Protein AF-A0A828ZMC7-F1 (afdb_monomer_lite)

Secondary structure (DSSP, 8-state):
--HHHHHHHHHHHHHHHHHHHHHHHHH---------------------------------------PEEEEEETTEEEEEE-TT-EEEE-TTS--EE-SSEEEEEEEEE-SS-EEEEEEEEESSSSEEEEEETTEEEEEEEE-

Sequence (143 aa):
MNKLDDQRESLAISNEQYKRKLDEASSTNLDTQEAVESSTIVYSNESSETLTNSERSTAPATETVSQKATITIGSKVFTFIVNGLTIEHDSSRTGKMTELSHEFPVIVTTPSATLNGILVQDNNDNNCYIMVDDQTLYRGTYQ

pLDDT: mean 77.76, std 23.19, range [31.59, 98.44]

Foldseek 3Di:
DDPPVVVVVVVVVVVVVVVVVVVVVVPPPDDDDDDDDDDDDDDDDDDDDDDDDDDDDPDPPPPPPFDWEWDDDDNKIKIFRHPQKYKAFDPVDDWDDDPFWTWTWIWIDGPVDIATWIWIQGPVAQKIFIDGPNDTDTIIGMD

Radius of gyration: 27.84 Å; chains: 1; bounding box: 34×66×72 Å

Organism: NCBI:txid1138901

Structure (mmCIF, N/CA/C/O backbone):
data_AF-A0A828ZMC7-F1
#
_entry.id   AF-A0A828ZMC7-F1
#
loop_
_atom_site.group_PDB
_atom_site.id
_atom_site.type_symbol
_atom_site.label_atom_id
_atom_site.label_alt_id
_atom_site.label_comp_id
_atom_site.label_asym_id
_atom_site.label_entity_id
_atom_site.label_seq_id
_atom_site.pdbx_PDB_ins_code
_atom_site.Cartn_x
_atom_site.Cartn_y
_atom_site.Cartn_z
_atom_site.occupancy
_atom_site.B_iso_or_equiv
_atom_site.auth_seq_id
_atom_site.auth_comp_id
_atom_site.auth_asym_id
_atom_site.auth_atom_id
_atom_site.pdbx_PDB_model_num
ATOM 1 N N . MET A 1 1 ? 15.582 -18.570 -48.437 1.00 50.66 1 MET A N 1
ATOM 2 C CA . MET A 1 1 ? 14.995 -17.259 -48.784 1.00 50.66 1 MET A CA 1
ATOM 3 C C . MET A 1 1 ? 14.551 -16.608 -47.482 1.00 50.66 1 MET A C 1
ATOM 5 O O . MET A 1 1 ? 14.059 -17.313 -46.605 1.00 50.66 1 MET A O 1
ATOM 9 N N . ASN A 1 2 ? 14.965 -15.363 -47.280 1.00 61.16 2 ASN A N 1
ATOM 10 C CA . ASN A 1 2 ? 15.530 -14.868 -46.030 1.00 61.16 2 ASN A CA 1
ATOM 11 C C . ASN A 1 2 ? 14.461 -14.222 -45.134 1.00 61.16 2 ASN A C 1
ATOM 13 O O . ASN A 1 2 ? 14.310 -13.011 -45.134 1.00 61.16 2 ASN A O 1
ATOM 17 N N . LYS A 1 3 ? 13.740 -15.029 -44.339 1.00 73.94 3 LYS A N 1
ATOM 18 C CA . LYS A 1 3 ? 12.706 -14.547 -43.393 1.00 73.94 3 LYS A CA 1
ATOM 19 C C . LYS A 1 3 ? 13.199 -13.435 -42.453 1.00 73.94 3 LYS A C 1
ATOM 21 O O . LYS A 1 3 ? 12.400 -12.660 -41.942 1.00 73.94 3 LYS A O 1
ATOM 26 N N . LEU A 1 4 ? 14.510 -13.381 -42.213 1.00 77.19 4 LEU A N 1
ATOM 27 C CA . LEU A 1 4 ? 15.153 -12.348 -41.407 1.00 77.19 4 LEU A CA 1
ATOM 28 C C . LEU A 1 4 ? 15.284 -11.010 -42.152 1.00 77.19 4 LEU A C 1
ATOM 30 O O . LEU A 1 4 ? 15.280 -9.961 -41.516 1.00 77.19 4 LEU A O 1
ATOM 34 N N . ASP A 1 5 ? 15.400 -11.023 -43.481 1.00 76.50 5 ASP A N 1
ATOM 35 C CA . ASP A 1 5 ? 15.364 -9.797 -44.288 1.00 76.50 5 ASP A CA 1
ATOM 36 C C . ASP A 1 5 ? 13.949 -9.227 -44.320 1.00 76.50 5 ASP A C 1
ATOM 38 O O . ASP A 1 5 ? 13.786 -8.047 -44.025 1.00 76.50 5 ASP A O 1
ATOM 42 N N . ASP A 1 6 ? 12.933 -10.073 -44.515 1.00 78.19 6 ASP A N 1
ATOM 43 C CA . ASP A 1 6 ? 11.525 -9.648 -44.521 1.00 78.19 6 ASP A CA 1
ATOM 44 C C . ASP A 1 6 ? 11.123 -8.998 -43.182 1.00 78.19 6 ASP A C 1
ATOM 46 O O . ASP A 1 6 ? 10.419 -7.988 -43.134 1.00 78.19 6 ASP A O 1
ATOM 50 N N . GLN A 1 7 ? 11.615 -9.545 -42.063 1.00 81.50 7 GLN A N 1
ATOM 51 C CA . GLN A 1 7 ? 11.394 -8.973 -40.732 1.00 81.50 7 GLN A CA 1
ATOM 52 C C . GLN A 1 7 ? 12.111 -7.635 -40.544 1.00 81.50 7 GLN A C 1
ATOM 54 O O . GLN A 1 7 ? 11.542 -6.713 -39.960 1.00 81.50 7 GLN A O 1
ATOM 59 N N . ARG A 1 8 ? 13.350 -7.513 -41.034 1.00 82.81 8 ARG A N 1
ATOM 60 C CA . ARG A 1 8 ? 14.117 -6.263 -40.952 1.00 82.81 8 ARG A CA 1
ATOM 61 C C . ARG A 1 8 ? 13.491 -5.162 -41.799 1.00 82.81 8 ARG A C 1
ATOM 63 O O . ARG A 1 8 ? 13.409 -4.026 -41.338 1.00 82.81 8 ARG A O 1
ATOM 70 N N . GLU A 1 9 ? 13.001 -5.503 -42.984 1.00 82.94 9 GLU A N 1
ATOM 71 C CA . GLU A 1 9 ? 12.300 -4.579 -43.871 1.00 82.94 9 GLU A CA 1
ATOM 72 C C . GLU A 1 9 ? 10.961 -4.135 -43.268 1.00 82.94 9 GLU A C 1
ATOM 74 O O . GLU A 1 9 ? 10.696 -2.936 -43.168 1.00 82.94 9 GLU A O 1
ATOM 79 N N . SER A 1 10 ? 10.163 -5.071 -42.741 1.00 81.44 10 SER A N 1
ATOM 80 C CA . SER A 1 10 ? 8.900 -4.742 -42.066 1.00 81.44 10 SER A CA 1
ATOM 81 C C . SER A 1 10 ? 9.103 -3.818 -40.862 1.00 81.44 10 SER A C 1
ATOM 83 O O . SER A 1 10 ? 8.284 -2.927 -40.621 1.00 81.44 10 SER A O 1
ATOM 85 N N . LEU A 1 11 ? 10.183 -4.012 -40.101 1.00 84.31 11 LEU A N 1
ATOM 86 C CA . LEU A 1 11 ? 10.482 -3.186 -38.934 1.00 84.31 11 LEU A CA 1
ATOM 87 C C . LEU A 1 11 ? 10.966 -1.785 -39.339 1.00 84.31 11 LEU A C 1
ATOM 89 O O . LEU A 1 11 ? 10.580 -0.796 -38.714 1.00 84.31 11 LEU A O 1
ATOM 93 N N . ALA A 1 12 ? 11.759 -1.683 -40.410 1.00 85.06 12 ALA A N 1
ATOM 94 C CA . ALA A 1 12 ? 12.209 -0.407 -40.962 1.00 85.06 12 ALA A CA 1
ATOM 95 C C . ALA A 1 12 ? 11.029 0.444 -41.462 1.00 85.06 12 ALA A C 1
ATOM 97 O O . ALA A 1 12 ? 10.936 1.621 -41.109 1.00 85.06 12 ALA A O 1
ATOM 98 N N . ILE A 1 13 ? 10.086 -0.170 -42.186 1.00 86.69 13 ILE A N 1
ATOM 99 C CA . ILE A 1 13 ? 8.866 0.496 -42.668 1.00 86.69 13 ILE A CA 1
ATOM 100 C C . ILE A 1 13 ? 8.026 1.003 -41.489 1.00 86.69 13 ILE A C 1
ATOM 102 O O . ILE A 1 13 ? 7.566 2.146 -41.496 1.00 86.69 13 ILE A O 1
ATOM 106 N N . SER A 1 14 ? 7.846 0.183 -40.447 1.00 85.38 14 SER A N 1
ATOM 107 C CA . SER A 1 14 ? 7.075 0.582 -39.264 1.00 85.38 14 SER A CA 1
ATOM 108 C C . SER A 1 14 ? 7.704 1.781 -38.552 1.00 85.38 14 SER A C 1
ATOM 110 O O . SER A 1 14 ? 7.000 2.724 -38.192 1.00 85.38 14 SER A O 1
ATOM 112 N N . ASN A 1 15 ? 9.026 1.781 -38.375 1.00 86.38 15 ASN A N 1
ATOM 113 C CA . ASN A 1 15 ? 9.732 2.880 -37.717 1.00 86.38 15 ASN A CA 1
ATOM 114 C C . ASN A 1 15 ? 9.667 4.186 -38.521 1.00 86.38 15 ASN A C 1
ATOM 116 O O . ASN A 1 15 ? 9.501 5.257 -37.938 1.00 86.38 15 ASN A O 1
ATOM 120 N N . GLU A 1 16 ? 9.743 4.116 -39.850 1.00 88.50 16 GLU A N 1
ATOM 121 C CA . GLU A 1 16 ? 9.607 5.291 -40.717 1.00 88.50 16 GLU A CA 1
ATOM 122 C C . GLU A 1 16 ? 8.194 5.898 -40.659 1.00 88.50 16 GLU A C 1
ATOM 124 O O . GLU A 1 16 ? 8.034 7.120 -40.676 1.00 88.50 16 GLU A O 1
ATOM 129 N N . GLN A 1 17 ? 7.160 5.062 -40.535 1.00 83.31 17 GLN A N 1
ATOM 130 C CA . GLN A 1 17 ? 5.779 5.512 -40.332 1.00 83.31 17 GLN A CA 1
ATOM 131 C C . GLN A 1 17 ? 5.589 6.194 -38.970 1.00 83.31 17 GLN A C 1
ATOM 133 O O . GLN A 1 17 ? 4.935 7.234 -38.889 1.00 83.31 17 GLN A O 1
ATOM 138 N N . TYR A 1 18 ? 6.187 5.656 -37.902 1.00 81.75 18 TYR A N 1
ATOM 139 C CA . TYR A 1 18 ? 6.155 6.301 -36.585 1.00 81.75 18 TYR A CA 1
ATOM 140 C C . TYR A 1 18 ? 6.850 7.664 -36.592 1.00 81.75 18 TYR A C 1
ATOM 142 O O . TYR A 1 18 ? 6.316 8.618 -36.027 1.00 81.75 18 TYR A O 1
ATOM 150 N N . LYS A 1 19 ? 7.998 7.777 -37.271 1.00 83.00 19 LYS A N 1
ATOM 151 C CA . LYS A 1 19 ? 8.726 9.045 -37.403 1.00 83.00 19 LYS A CA 1
ATOM 152 C C . LYS A 1 19 ? 7.897 10.109 -38.125 1.00 83.00 19 LYS A C 1
ATOM 154 O O . LYS A 1 19 ? 7.727 11.200 -37.597 1.00 83.00 19 LYS A O 1
ATOM 159 N N . ARG A 1 20 ? 7.282 9.753 -39.259 1.00 77.56 20 ARG A N 1
ATOM 160 C CA . ARG A 1 20 ? 6.395 10.664 -40.003 1.00 77.56 20 ARG A CA 1
ATOM 161 C C . ARG A 1 20 ? 5.208 11.152 -39.176 1.00 77.56 20 ARG A C 1
ATOM 163 O O . ARG A 1 20 ? 4.915 12.337 -39.210 1.00 77.56 20 ARG A O 1
ATOM 170 N N . LYS A 1 21 ? 4.570 10.282 -38.385 1.00 75.69 21 LYS A N 1
ATOM 171 C CA . LYS A 1 21 ? 3.458 10.682 -37.500 1.00 75.69 21 LYS A CA 1
ATOM 172 C C . LYS A 1 21 ? 3.884 11.657 -36.400 1.00 75.69 21 LYS A C 1
ATOM 174 O O . LYS A 1 21 ? 3.108 12.534 -36.038 1.00 75.69 21 LYS A O 1
ATOM 179 N N . LEU A 1 22 ? 5.096 11.505 -35.864 1.00 68.12 22 LEU A N 1
ATOM 180 C CA . LEU A 1 22 ? 5.670 12.440 -34.889 1.00 68.12 22 LEU A CA 1
ATOM 181 C C . LEU A 1 22 ? 5.970 13.807 -35.519 1.00 68.12 22 LEU A C 1
ATOM 183 O O . LEU A 1 22 ? 5.676 14.841 -34.916 1.00 68.12 22 LEU A O 1
ATOM 187 N N . ASP A 1 23 ? 6.505 13.807 -36.739 1.00 69.81 23 ASP A N 1
ATOM 188 C CA . ASP A 1 23 ? 6.823 15.029 -37.481 1.00 69.81 23 ASP A CA 1
ATOM 189 C C . ASP A 1 23 ? 5.546 15.761 -37.955 1.00 69.81 23 ASP A C 1
ATOM 191 O O . ASP A 1 23 ? 5.467 16.991 -37.888 1.00 69.81 23 ASP A O 1
ATOM 195 N N . GLU A 1 24 ? 4.507 15.017 -38.358 1.00 65.25 24 GLU A N 1
ATOM 196 C CA . GLU A 1 24 ? 3.178 15.549 -38.697 1.00 65.25 24 GLU A CA 1
ATOM 197 C C . GLU A 1 24 ? 2.473 16.143 -37.471 1.00 65.25 24 GLU A C 1
ATOM 199 O O . GLU A 1 24 ? 1.983 17.269 -37.540 1.00 65.25 24 GLU A O 1
ATOM 204 N N . ALA A 1 25 ? 2.488 15.451 -36.325 1.00 61.69 25 ALA A N 1
ATOM 205 C CA . ALA A 1 25 ? 1.913 15.968 -35.080 1.00 61.69 25 ALA A CA 1
ATOM 206 C C . ALA A 1 25 ? 2.626 17.238 -34.579 1.00 61.69 25 ALA A C 1
ATOM 208 O O . ALA A 1 25 ? 2.005 18.088 -33.940 1.00 61.69 25 ALA A O 1
ATOM 209 N N . SER A 1 26 ? 3.914 17.392 -34.900 1.00 56.34 26 SER A N 1
ATOM 210 C CA . SER A 1 26 ? 4.707 18.575 -34.548 1.00 56.34 26 SER A CA 1
ATOM 211 C C . SER A 1 26 ? 4.490 19.762 -35.500 1.00 56.34 26 SER A C 1
ATOM 213 O O . SER A 1 26 ? 4.833 20.887 -35.142 1.00 56.34 26 SER A O 1
ATOM 215 N N . SER A 1 27 ? 3.902 19.546 -36.685 1.00 51.97 27 SER A N 1
ATOM 216 C CA . SER A 1 27 ? 3.722 20.584 -37.717 1.00 51.97 27 SER A CA 1
ATOM 217 C C . SER A 1 27 ? 2.330 21.235 -37.746 1.00 51.97 27 SER A C 1
ATOM 219 O O . SER A 1 27 ? 2.139 22.212 -38.463 1.00 51.97 27 SER A O 1
ATOM 221 N N . THR A 1 28 ? 1.354 20.759 -36.963 1.00 49.25 28 THR A N 1
ATOM 222 C CA . THR A 1 28 ? -0.035 21.283 -36.961 1.00 49.25 28 THR A CA 1
ATOM 223 C C . THR A 1 28 ? -0.335 22.411 -35.965 1.00 49.25 28 THR A C 1
ATOM 225 O O . THR A 1 28 ? -1.499 22.704 -35.715 1.00 49.25 28 THR A O 1
ATOM 228 N N . ASN A 1 29 ? 0.673 23.101 -35.426 1.00 51.81 29 ASN A N 1
ATOM 229 C CA . ASN A 1 29 ? 0.460 24.283 -34.577 1.00 51.81 29 ASN A CA 1
ATOM 230 C C . ASN A 1 29 ? 0.905 25.574 -35.274 1.00 51.81 29 ASN A C 1
ATOM 232 O O . ASN A 1 29 ? 1.774 26.286 -34.777 1.00 51.81 29 ASN A O 1
ATOM 236 N N . LEU A 1 30 ? 0.302 25.894 -36.420 1.00 48.97 30 LEU A N 1
ATOM 237 C CA . LEU A 1 30 ? 0.277 27.268 -36.915 1.00 48.97 30 LEU A CA 1
ATOM 238 C C . LEU A 1 30 ? -1.140 27.654 -37.356 1.00 48.97 30 LEU A C 1
ATOM 240 O O . LEU A 1 30 ? -1.648 27.164 -38.359 1.00 48.97 30 LEU A O 1
ATOM 244 N N . ASP A 1 31 ? -1.683 28.599 -36.588 1.00 40.53 31 ASP A N 1
ATOM 245 C CA . ASP A 1 31 ? -2.663 29.619 -36.966 1.00 40.53 31 ASP A CA 1
ATOM 246 C C . ASP A 1 31 ? -4.151 29.225 -37.047 1.00 40.53 31 ASP A C 1
ATOM 248 O O . ASP A 1 31 ? -4.633 28.704 -38.047 1.00 40.53 31 ASP A O 1
ATOM 252 N N . THR A 1 32 ? -4.921 29.577 -36.008 1.00 38.62 32 THR A N 1
ATOM 253 C CA . THR A 1 32 ? -6.252 30.196 -36.167 1.00 38.62 32 THR A CA 1
ATOM 254 C C . THR A 1 32 ? -6.570 31.041 -34.928 1.00 38.62 32 THR A C 1
ATOM 256 O O . THR A 1 32 ? -6.532 30.568 -33.793 1.00 38.62 32 THR A O 1
ATOM 259 N N . GLN A 1 33 ? -6.840 32.315 -35.188 1.00 43.72 33 GLN A N 1
ATOM 260 C CA . GLN A 1 33 ? -7.045 33.418 -34.257 1.00 43.72 33 GLN A CA 1
ATOM 261 C C . GLN A 1 33 ? -8.531 33.585 -33.854 1.00 43.72 33 GLN A C 1
ATOM 263 O O . GLN A 1 33 ? -9.422 33.189 -34.601 1.00 43.72 33 GLN A O 1
ATOM 268 N N . GLU A 1 34 ? -8.737 34.293 -32.733 1.00 39.75 34 GLU A N 1
ATOM 269 C CA . GLU A 1 34 ? -9.943 35.016 -32.268 1.00 39.75 34 GLU A CA 1
ATOM 270 C C . GLU A 1 34 ? -11.140 34.230 -31.682 1.00 39.75 34 GLU A C 1
ATOM 272 O O . GLU A 1 34 ? -11.931 33.634 -32.405 1.00 39.75 34 GLU A O 1
ATOM 277 N N . ALA A 1 35 ? -11.351 34.362 -30.360 1.00 34.72 35 ALA A N 1
ATOM 278 C CA . ALA A 1 35 ? -12.519 35.055 -29.778 1.00 34.72 35 ALA A CA 1
ATOM 279 C C . ALA A 1 35 ? -12.528 34.977 -28.228 1.00 34.72 35 ALA A C 1
ATOM 281 O O . ALA A 1 35 ? -12.819 33.947 -27.631 1.00 34.72 35 ALA A O 1
ATOM 282 N N . VAL A 1 36 ? -12.155 36.102 -27.613 1.00 39.12 36 VAL A N 1
ATOM 283 C CA . VAL A 1 36 ? -12.662 36.745 -26.378 1.00 39.12 36 VAL A CA 1
ATOM 284 C C . VAL A 1 36 ? -13.664 35.951 -25.499 1.00 39.12 36 VAL A C 1
ATOM 286 O O . VAL 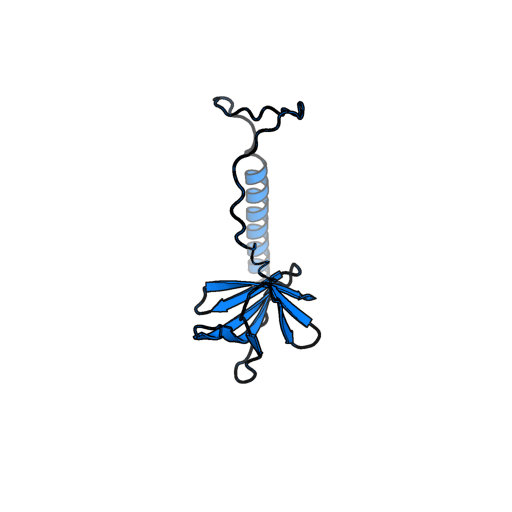A 1 36 ? -14.748 35.617 -25.957 1.00 39.12 36 VAL A O 1
ATOM 289 N N . GLU A 1 37 ? -13.370 35.759 -24.200 1.00 33.72 37 GLU A N 1
ATOM 290 C CA . GLU A 1 37 ? -13.977 36.534 -23.087 1.00 33.72 37 GLU A CA 1
ATOM 291 C C . GLU A 1 37 ? -13.614 36.022 -21.671 1.00 33.72 37 GLU A C 1
ATOM 293 O O . GLU A 1 37 ? -13.806 34.867 -21.311 1.00 33.72 37 GLU A O 1
ATOM 298 N N . SER A 1 38 ? -13.147 36.984 -20.863 1.00 33.91 38 SER A N 1
ATOM 299 C CA . SER A 1 38 ? -13.310 37.154 -19.410 1.00 33.91 38 SER A CA 1
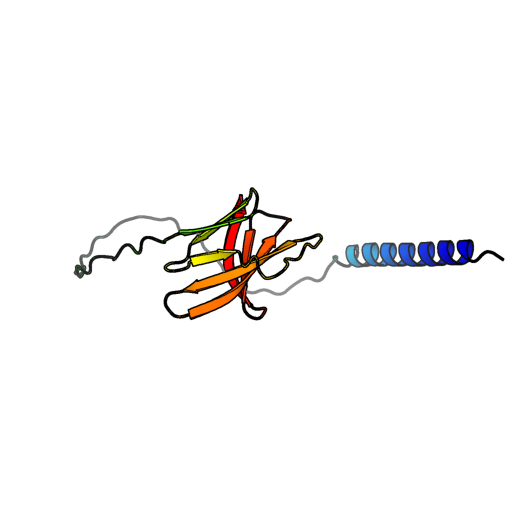ATOM 300 C C . SER A 1 38 ? -12.900 36.050 -18.425 1.00 33.91 38 SER A C 1
ATOM 302 O O . SER A 1 38 ? -13.672 35.158 -18.088 1.00 33.91 38 SER A O 1
ATOM 304 N N . SER A 1 39 ? -11.835 36.323 -17.668 1.00 36.25 39 SER A N 1
ATOM 305 C CA . SER A 1 39 ? -12.032 37.007 -16.378 1.00 36.25 39 SER A CA 1
ATOM 306 C C . SER A 1 39 ? -10.713 37.498 -15.792 1.00 36.25 39 SER A C 1
ATOM 308 O O . SER A 1 39 ? -9.772 36.750 -15.547 1.00 36.25 39 SER A O 1
ATOM 310 N N . THR A 1 40 ? -10.687 38.805 -15.575 1.00 39.25 40 THR A N 1
ATOM 311 C CA . THR A 1 40 ? -9.671 39.572 -14.871 1.00 39.25 40 THR A CA 1
ATOM 312 C C . THR A 1 40 ? -9.446 39.040 -13.454 1.00 39.25 40 THR A C 1
ATOM 314 O O . THR A 1 40 ? -10.378 39.002 -12.655 1.00 39.25 40 THR A O 1
ATOM 317 N N . ILE A 1 41 ? -8.194 38.741 -13.100 1.00 42.25 41 ILE A N 1
ATOM 318 C CA . ILE A 1 41 ? -7.756 38.735 -11.700 1.00 42.25 41 ILE A CA 1
ATOM 319 C C . ILE A 1 41 ? -6.935 40.009 -11.494 1.00 42.25 41 ILE A C 1
ATOM 321 O O . ILE A 1 41 ? -5.791 40.107 -11.934 1.00 42.25 41 ILE A O 1
ATOM 325 N N . VAL A 1 42 ? -7.559 41.018 -10.877 1.00 33.25 42 VAL A N 1
ATOM 326 C CA . VAL A 1 42 ? -6.873 42.224 -10.405 1.00 33.25 42 VAL A CA 1
ATOM 327 C C . VAL A 1 42 ? -6.153 41.865 -9.109 1.00 33.25 42 VAL A C 1
ATOM 329 O O . VAL A 1 42 ? -6.782 41.460 -8.134 1.00 33.25 42 VAL A O 1
ATOM 332 N N . TYR A 1 43 ? -4.835 42.043 -9.092 1.00 41.22 43 TYR A N 1
ATOM 333 C CA . TYR A 1 43 ? -4.071 42.118 -7.854 1.00 41.22 43 TYR A CA 1
ATOM 334 C C . TYR A 1 43 ? -4.441 43.415 -7.131 1.00 41.22 43 TYR A C 1
ATOM 336 O O . TYR A 1 43 ? -4.271 44.507 -7.670 1.00 41.22 43 TYR A O 1
ATOM 344 N N . SER A 1 44 ? -4.939 43.311 -5.904 1.00 32.47 44 SER A N 1
ATOM 345 C CA . SER A 1 44 ? -5.068 44.451 -4.997 1.00 32.47 44 SER A CA 1
ATOM 346 C C . SER A 1 44 ? -4.477 44.066 -3.650 1.00 32.47 44 SER A C 1
ATOM 348 O O . SER A 1 44 ? -5.142 43.484 -2.801 1.00 32.47 44 SER A O 1
ATOM 350 N N . ASN A 1 45 ? -3.195 44.383 -3.483 1.00 43.09 45 ASN A N 1
ATOM 351 C CA . ASN A 1 45 ? -2.661 44.717 -2.173 1.00 43.09 45 ASN A CA 1
ATOM 352 C C . ASN A 1 45 ? -3.070 46.163 -1.911 1.00 43.09 45 ASN A C 1
ATOM 354 O O . ASN A 1 45 ? -2.571 47.022 -2.620 1.00 43.09 45 ASN A O 1
ATOM 358 N N . GLU A 1 46 ? -3.916 46.428 -0.920 1.00 38.44 46 GLU A N 1
ATOM 359 C CA . GLU A 1 46 ? -3.902 47.704 -0.202 1.00 38.44 46 GLU A CA 1
ATOM 360 C C . GLU A 1 46 ? -4.573 47.556 1.174 1.00 38.44 46 GLU A C 1
ATOM 362 O O . GLU A 1 46 ? -5.705 47.093 1.292 1.00 38.44 46 GLU A O 1
ATOM 367 N N . SER A 1 47 ? -3.823 48.009 2.180 1.00 34.28 47 SER A N 1
ATOM 368 C CA . SER A 1 47 ? -4.248 48.635 3.435 1.00 34.28 47 SER A CA 1
ATOM 369 C C . SER A 1 47 ? -5.166 47.892 4.418 1.00 34.28 47 SER A C 1
ATOM 371 O O . SER A 1 47 ? -6.388 47.831 4.304 1.00 34.28 47 SER A O 1
ATOM 373 N N . SER A 1 48 ? -4.526 47.465 5.510 1.00 43.75 48 SER A N 1
ATOM 374 C CA . SER A 1 48 ? -5.115 47.316 6.839 1.00 43.75 48 SER A CA 1
ATOM 375 C C . SER A 1 48 ? -5.764 48.622 7.305 1.00 43.75 48 SER A C 1
ATOM 377 O O . SER A 1 48 ? -5.111 49.659 7.293 1.00 43.75 48 SER A O 1
ATOM 379 N N . GLU A 1 49 ? -7.016 48.553 7.755 1.00 42.44 49 GLU A N 1
ATOM 380 C CA . GLU A 1 49 ? -7.471 48.901 9.114 1.00 42.44 49 GLU A CA 1
ATOM 381 C C . GLU A 1 49 ? -9.005 49.012 9.144 1.00 42.44 49 GLU A C 1
ATOM 383 O O . GLU A 1 49 ? -9.606 49.752 8.372 1.00 42.44 49 GLU A O 1
ATOM 388 N N . THR A 1 50 ? -9.655 48.276 10.052 1.00 31.59 50 THR A N 1
ATOM 389 C CA . THR A 1 50 ? -10.619 48.805 11.043 1.00 31.59 50 THR A CA 1
ATOM 390 C C . THR A 1 50 ? -11.217 47.666 11.877 1.00 31.59 50 THR A C 1
ATOM 392 O O . THR A 1 50 ? -11.673 46.642 11.375 1.00 31.59 50 THR A O 1
ATOM 395 N N . LEU A 1 51 ? -11.177 47.863 13.194 1.00 48.75 51 LEU A N 1
ATOM 396 C CA . LEU A 1 51 ? -11.767 47.027 14.236 1.00 48.75 51 LEU A CA 1
ATOM 397 C C . LEU A 1 51 ? -13.299 47.064 14.170 1.00 48.75 51 LEU A C 1
ATOM 399 O O . LEU A 1 51 ? -13.859 48.153 14.220 1.00 48.75 51 LEU A O 1
ATOM 403 N N . THR A 1 52 ? -13.971 45.911 14.240 1.00 32.41 52 THR A N 1
ATOM 404 C CA . THR A 1 52 ? -15.228 45.781 15.003 1.00 32.41 52 THR A CA 1
ATOM 405 C C . THR A 1 52 ? -15.337 44.386 15.628 1.00 32.41 52 THR A C 1
ATOM 407 O O . THR A 1 52 ? -15.187 43.360 14.969 1.00 32.41 52 THR A O 1
ATOM 410 N N . ASN A 1 53 ? -15.551 44.367 16.944 1.00 40.22 53 ASN A N 1
ATOM 411 C CA . ASN A 1 53 ? -15.810 43.181 17.754 1.00 40.22 53 ASN A CA 1
ATOM 412 C C . ASN A 1 53 ? -17.156 42.550 17.360 1.00 40.22 53 ASN A C 1
ATOM 414 O O . ASN A 1 53 ? -18.174 43.239 17.320 1.00 40.22 53 ASN A O 1
ATOM 418 N N . SER A 1 54 ? -17.195 41.230 17.197 1.00 41.75 54 SER A N 1
ATOM 419 C CA . SER A 1 54 ? -18.413 40.435 17.384 1.00 41.75 54 SER A CA 1
ATOM 420 C C . SER A 1 54 ? -18.032 39.072 17.955 1.00 41.75 54 SER A C 1
ATOM 422 O O . SER A 1 54 ? -17.477 38.214 17.278 1.00 41.75 54 SER A O 1
ATOM 424 N N . GLU A 1 55 ? -18.223 38.986 19.271 1.00 46.72 55 GLU A N 1
ATOM 425 C CA . GLU A 1 55 ? -18.423 37.808 20.122 1.00 46.72 55 GLU A CA 1
ATOM 426 C C . GLU A 1 55 ? -17.916 36.467 19.567 1.00 46.72 55 GLU A C 1
ATOM 428 O O . GLU A 1 55 ? -18.642 35.663 18.981 1.00 46.72 55 GLU A O 1
ATOM 433 N N . ARG A 1 56 ? -16.634 36.191 19.832 1.00 40.78 56 ARG A N 1
ATOM 434 C CA . ARG A 1 56 ? -16.043 34.866 19.649 1.00 40.78 56 ARG A CA 1
ATOM 435 C C . ARG A 1 56 ? -16.582 33.928 20.725 1.00 40.78 56 ARG A C 1
ATOM 437 O O . ARG A 1 56 ? -16.123 33.947 21.864 1.00 40.78 56 ARG A O 1
ATOM 444 N N . SER A 1 57 ? -17.536 33.091 20.332 1.00 42.53 57 SER A N 1
ATOM 445 C CA . SER A 1 57 ? -17.891 31.869 21.049 1.00 42.53 57 SER A CA 1
ATOM 446 C C . SER A 1 57 ? -16.619 31.060 21.331 1.00 42.53 57 SER A C 1
ATOM 448 O O . SER A 1 57 ? -15.889 30.673 20.415 1.00 42.53 57 SER A O 1
ATOM 450 N N . THR A 1 58 ? -16.320 30.844 22.610 1.00 47.69 58 THR A N 1
ATOM 451 C CA . THR A 1 58 ? -15.251 29.972 23.106 1.00 47.69 58 THR A CA 1
ATOM 452 C C . THR A 1 58 ? -15.662 28.508 22.954 1.00 47.69 58 THR A C 1
ATOM 454 O O . THR A 1 58 ? -15.852 27.787 23.929 1.00 47.69 58 THR A O 1
ATOM 457 N N . ALA A 1 59 ? -15.778 28.039 21.713 1.00 54.50 59 ALA A N 1
ATOM 458 C CA . ALA A 1 59 ? -15.556 26.627 21.447 1.00 54.50 59 ALA A CA 1
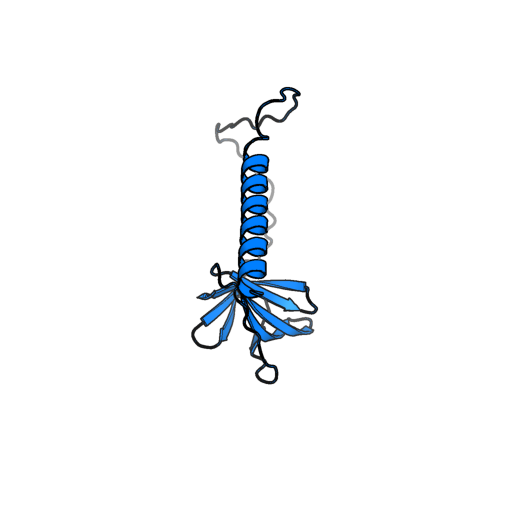ATOM 459 C C . ALA A 1 59 ? -14.033 26.421 21.405 1.00 54.50 59 ALA A C 1
ATOM 461 O O . ALA A 1 59 ? -13.362 27.109 20.626 1.00 54.50 59 ALA A O 1
ATOM 462 N N . PRO A 1 60 ? -13.443 25.540 22.234 1.00 45.28 60 PRO A N 1
ATOM 463 C CA . PRO A 1 60 ? -12.052 25.171 22.043 1.00 45.28 60 PRO A CA 1
ATOM 464 C C . PRO A 1 60 ? -11.935 24.588 20.635 1.00 45.28 60 PRO A C 1
ATOM 466 O O . PRO A 1 60 ? -12.580 23.587 20.318 1.00 45.28 60 PRO A O 1
ATOM 469 N N . ALA A 1 61 ? -11.146 25.238 19.777 1.00 51.47 61 ALA A N 1
ATOM 470 C CA . ALA A 1 61 ? -10.713 24.636 18.531 1.00 51.47 61 ALA A CA 1
ATOM 471 C C . ALA A 1 61 ? -10.011 23.337 18.925 1.00 51.47 61 ALA A C 1
ATOM 473 O O . ALA A 1 61 ? -8.944 23.362 19.535 1.00 51.47 61 ALA A O 1
ATOM 474 N N . THR A 1 62 ? -10.666 22.203 18.692 1.00 52.94 62 THR A N 1
ATOM 475 C CA . THR A 1 62 ? -10.039 20.910 18.916 1.00 52.94 62 THR A CA 1
ATOM 476 C C . THR A 1 62 ? -8.980 20.804 17.832 1.00 52.94 62 THR A C 1
ATOM 478 O O . THR A 1 62 ? -9.301 20.533 16.675 1.00 52.94 62 THR A O 1
ATOM 481 N N . GLU A 1 63 ? -7.730 21.118 18.176 1.00 52.72 63 GLU A N 1
ATOM 482 C CA . GLU A 1 63 ? -6.586 20.815 17.328 1.00 52.72 63 GLU A CA 1
ATOM 483 C C . GLU A 1 63 ? -6.630 19.311 17.087 1.00 52.72 63 GLU A C 1
ATOM 485 O O . GLU A 1 63 ? -6.315 18.499 17.958 1.00 52.72 63 GLU A O 1
ATOM 490 N N . THR A 1 64 ? -7.137 18.923 15.922 1.00 58.94 64 THR A N 1
ATOM 491 C CA . THR A 1 64 ? -7.168 17.520 15.548 1.00 58.94 64 THR A CA 1
ATOM 492 C C . THR A 1 64 ? -5.738 17.208 15.146 1.00 58.94 64 THR A C 1
ATOM 494 O O . THR A 1 64 ? -5.330 17.497 14.025 1.00 58.94 64 THR A O 1
ATOM 497 N N . VAL A 1 65 ? -4.934 16.722 16.093 1.00 66.38 65 VAL A N 1
ATOM 498 C CA . VAL A 1 65 ? -3.566 16.282 15.810 1.00 66.38 65 VAL A CA 1
ATOM 499 C C . VAL A 1 65 ? -3.667 15.176 14.766 1.00 66.38 65 VAL A C 1
ATOM 501 O O . VAL A 1 65 ? -4.174 14.094 15.060 1.00 66.38 65 VAL A O 1
ATOM 504 N N . SER A 1 66 ? -3.231 15.455 13.537 1.00 72.75 66 SER A N 1
ATOM 505 C CA . SER A 1 66 ? -3.182 14.446 12.483 1.00 72.75 66 SER A CA 1
ATOM 506 C C . SER A 1 66 ? -2.207 13.346 12.887 1.00 72.75 66 SER A C 1
ATOM 508 O O . SER A 1 66 ? -0.998 13.567 12.976 1.00 72.75 66 SER A O 1
ATOM 510 N N . GLN A 1 67 ? -2.737 12.157 13.144 1.00 85.19 67 GLN A N 1
ATOM 511 C CA . GLN A 1 67 ? -1.953 10.969 13.435 1.00 85.19 67 GLN A CA 1
ATOM 512 C C . GLN A 1 67 ? -1.346 10.417 12.146 1.00 85.19 67 GLN A C 1
ATOM 514 O O . GLN A 1 67 ? -1.914 10.530 11.055 1.00 85.19 67 GLN A O 1
ATOM 519 N N . LYS A 1 68 ? -0.158 9.828 12.287 1.00 91.69 68 LYS A N 1
ATOM 520 C CA . LYS A 1 68 ? 0.542 9.156 11.197 1.00 91.69 68 LYS A CA 1
ATOM 521 C C . LYS A 1 68 ? 0.377 7.652 11.352 1.00 91.69 68 LYS A C 1
ATOM 523 O O . LYS A 1 68 ? 0.666 7.121 12.420 1.00 91.69 68 LYS A O 1
ATOM 528 N N . ALA A 1 69 ? -0.016 6.983 10.278 1.00 95.19 69 ALA A N 1
ATOM 529 C CA . ALA A 1 69 ? 0.097 5.542 10.143 1.00 95.19 69 ALA A CA 1
ATOM 530 C C . ALA A 1 69 ? 1.374 5.234 9.364 1.00 95.19 69 ALA A C 1
ATOM 532 O O . ALA A 1 69 ? 1.605 5.810 8.298 1.00 95.19 69 ALA A O 1
ATOM 533 N N . THR A 1 70 ? 2.210 4.348 9.894 1.00 96.50 70 THR A N 1
ATOM 534 C CA . THR A 1 70 ? 3.461 3.958 9.240 1.00 96.50 70 THR A CA 1
ATOM 535 C C . THR A 1 70 ? 3.591 2.453 9.160 1.00 96.50 70 THR A C 1
ATOM 537 O O . THR A 1 70 ? 3.276 1.761 10.125 1.00 96.50 70 THR A O 1
ATOM 540 N N . ILE A 1 71 ? 4.132 1.966 8.050 1.00 97.62 71 ILE A N 1
ATOM 541 C CA . ILE A 1 71 ? 4.509 0.566 7.869 1.00 97.62 71 ILE A CA 1
ATOM 542 C C . ILE A 1 71 ? 5.899 0.498 7.244 1.00 97.62 71 ILE A C 1
ATOM 544 O O . ILE A 1 71 ? 6.231 1.286 6.359 1.00 97.62 71 ILE A O 1
ATOM 548 N N . THR A 1 72 ? 6.709 -0.449 7.707 1.00 97.25 72 THR A N 1
ATOM 549 C CA . THR A 1 72 ? 8.039 -0.715 7.155 1.00 97.25 72 THR A CA 1
ATOM 550 C C . THR A 1 72 ? 8.003 -2.027 6.387 1.00 97.25 72 THR A C 1
ATOM 552 O O . THR A 1 72 ? 7.648 -3.059 6.955 1.00 97.25 72 THR A O 1
ATOM 555 N N . ILE A 1 73 ? 8.389 -1.999 5.110 1.00 94.25 73 ILE A N 1
ATOM 556 C CA . ILE A 1 73 ? 8.527 -3.196 4.272 1.00 94.25 73 ILE A CA 1
ATOM 557 C C . ILE A 1 73 ? 9.920 -3.177 3.648 1.00 94.25 73 ILE A C 1
ATOM 559 O O . ILE A 1 73 ? 10.289 -2.251 2.925 1.00 94.25 73 ILE A O 1
ATOM 563 N N . GLY A 1 74 ? 10.723 -4.195 3.960 1.00 91.25 74 GLY A N 1
ATOM 564 C CA . GLY A 1 74 ? 12.142 -4.198 3.612 1.00 91.25 74 GLY A CA 1
ATOM 565 C C . GLY A 1 74 ? 12.869 -3.013 4.255 1.00 91.25 74 GLY A C 1
ATOM 566 O O . GLY A 1 74 ? 12.806 -2.827 5.468 1.00 91.25 74 GLY A O 1
ATOM 567 N N . SER A 1 75 ? 13.559 -2.214 3.441 1.00 93.06 75 SER A N 1
ATOM 568 C CA . SER A 1 75 ? 14.249 -0.992 3.874 1.00 93.06 75 SER A CA 1
ATOM 569 C C . SER A 1 75 ? 13.404 0.278 3.749 1.00 93.06 75 SER A C 1
ATOM 571 O O . SER A 1 75 ? 13.899 1.356 4.074 1.00 93.06 75 SER A O 1
ATOM 573 N N . LYS A 1 76 ? 12.160 0.169 3.266 1.00 94.94 76 LYS A N 1
ATOM 574 C CA . LYS A 1 76 ? 11.294 1.312 2.977 1.00 94.94 76 LYS A CA 1
ATOM 575 C C . LYS A 1 76 ? 10.312 1.572 4.104 1.00 94.94 76 LYS A C 1
ATOM 577 O O . LYS A 1 76 ? 9.707 0.637 4.629 1.00 94.94 76 LYS A O 1
ATOM 582 N N . VAL A 1 77 ? 10.130 2.848 4.438 1.00 97.50 77 VAL A N 1
ATOM 583 C CA . VAL A 1 77 ? 9.126 3.297 5.413 1.00 97.50 77 VAL A CA 1
ATOM 584 C C . VAL A 1 77 ? 8.036 4.064 4.684 1.00 97.50 77 VAL A C 1
ATOM 586 O O . VAL A 1 77 ? 8.301 5.112 4.103 1.00 97.50 77 VAL A O 1
ATOM 589 N N . PHE A 1 78 ? 6.810 3.559 4.748 1.00 98.12 78 PHE A N 1
ATOM 590 C CA . PHE A 1 78 ? 5.624 4.162 4.148 1.00 98.12 78 PHE A CA 1
ATOM 591 C C . PHE A 1 78 ? 4.853 4.929 5.217 1.00 98.12 78 PHE A C 1
ATOM 593 O O . PHE A 1 78 ? 4.660 4.417 6.319 1.00 98.12 78 PHE A O 1
ATOM 600 N N . THR A 1 79 ? 4.413 6.147 4.904 1.00 97.56 79 THR A N 1
ATOM 601 C CA . THR A 1 79 ? 3.753 7.058 5.846 1.00 97.56 79 THR A CA 1
ATOM 602 C C . THR A 1 79 ? 2.455 7.606 5.266 1.00 97.56 79 THR A C 1
ATOM 604 O O . THR A 1 79 ? 2.442 8.169 4.173 1.00 97.56 79 THR A O 1
ATOM 607 N N . PHE A 1 80 ? 1.379 7.519 6.046 1.00 97.00 80 PHE A N 1
ATOM 608 C CA . PHE A 1 80 ? 0.049 8.031 5.722 1.00 97.00 80 PHE A CA 1
ATOM 609 C C . PHE A 1 80 ? -0.426 8.966 6.831 1.00 97.00 80 PHE A C 1
ATOM 611 O O . PHE A 1 80 ? -0.314 8.643 8.012 1.00 97.00 80 PHE A O 1
ATOM 618 N N . ILE A 1 81 ? -0.970 10.125 6.465 1.00 94.69 81 ILE A N 1
ATOM 619 C CA . ILE A 1 81 ? -1.511 11.096 7.425 1.00 94.69 81 ILE A CA 1
ATOM 620 C C . ILE A 1 81 ? -3.020 10.867 7.537 1.00 94.69 81 ILE A C 1
ATOM 622 O O . ILE A 1 81 ? -3.813 11.551 6.893 1.00 94.69 81 ILE A O 1
ATOM 626 N N . VAL A 1 82 ? -3.411 9.837 8.291 1.00 90.94 82 VAL A N 1
ATOM 627 C CA . VAL A 1 82 ? -4.807 9.397 8.430 1.00 90.94 82 VAL A C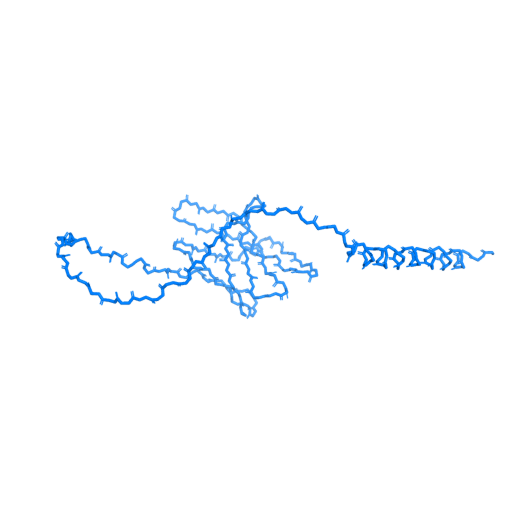A 1
ATOM 628 C C . VAL A 1 82 ? -5.064 8.958 9.869 1.00 90.94 82 VAL A C 1
ATOM 630 O O . VAL A 1 82 ? -4.381 8.081 10.397 1.00 90.94 82 VAL A O 1
ATOM 633 N N . ASN A 1 83 ? -6.078 9.549 10.502 1.00 90.12 83 ASN A N 1
ATOM 634 C CA . ASN A 1 83 ? -6.445 9.231 11.880 1.00 90.12 83 ASN A CA 1
ATOM 635 C C . ASN A 1 83 ? -7.085 7.844 11.993 1.00 90.12 83 ASN A C 1
ATOM 637 O O . ASN A 1 83 ? -8.016 7.522 11.256 1.00 90.12 83 ASN A O 1
ATOM 641 N N . GLY A 1 84 ? -6.615 7.051 12.959 1.00 90.50 84 GLY A N 1
ATOM 642 C CA . GLY A 1 84 ? -7.165 5.725 13.253 1.00 90.50 84 GLY A CA 1
ATOM 643 C C . GLY A 1 84 ? -6.840 4.649 12.216 1.00 90.50 84 GLY A C 1
ATOM 644 O O . GLY A 1 84 ? -7.430 3.575 12.276 1.00 90.50 84 GLY A O 1
ATOM 645 N N . LEU A 1 85 ? -5.933 4.923 11.275 1.00 95.25 85 LEU A N 1
ATOM 646 C CA . LEU A 1 85 ? -5.462 3.949 10.298 1.00 95.25 85 LEU A CA 1
ATOM 647 C C . LEU A 1 85 ? -4.320 3.117 10.895 1.00 95.25 85 LEU A C 1
ATOM 649 O O . LEU A 1 85 ? -3.318 3.671 11.347 1.00 95.25 85 LEU A O 1
ATOM 653 N N . THR A 1 86 ? -4.432 1.795 10.842 1.00 96.62 86 THR A N 1
ATOM 654 C CA . THR A 1 86 ? -3.303 0.879 11.035 1.00 96.62 86 THR A CA 1
ATOM 655 C C . THR A 1 86 ? -3.114 0.026 9.787 1.00 96.62 86 THR A C 1
ATOM 657 O O . THR A 1 86 ? -4.065 -0.262 9.055 1.00 96.62 86 THR A O 1
ATOM 660 N N . ILE A 1 87 ? -1.859 -0.316 9.502 1.00 97.75 87 ILE A N 1
ATOM 661 C CA . ILE A 1 87 ? -1.467 -1.019 8.282 1.00 97.75 87 ILE A CA 1
ATOM 662 C C . ILE A 1 87 ? -0.500 -2.122 8.685 1.00 97.75 87 ILE A C 1
ATOM 664 O O . ILE A 1 87 ? 0.514 -1.855 9.330 1.00 97.75 87 ILE A O 1
ATOM 668 N N . GLU A 1 88 ? -0.800 -3.347 8.278 1.00 97.81 88 GLU A N 1
ATOM 669 C CA . GLU A 1 88 ? 0.035 -4.518 8.524 1.00 97.81 88 GLU A CA 1
ATOM 670 C C . GLU A 1 88 ? 0.366 -5.212 7.205 1.00 97.81 88 GLU A C 1
ATOM 672 O O . GLU A 1 88 ? -0.458 -5.259 6.292 1.00 97.81 88 GLU A O 1
ATOM 677 N N . HIS A 1 89 ? 1.580 -5.753 7.092 1.00 97.00 89 HIS A N 1
ATOM 678 C CA . HIS A 1 89 ? 1.981 -6.508 5.909 1.00 97.00 89 HIS A CA 1
ATOM 679 C C . HIS A 1 89 ? 1.325 -7.889 5.924 1.00 97.00 89 HIS A C 1
ATOM 681 O O . HIS A 1 89 ? 1.540 -8.680 6.845 1.00 97.00 89 HIS A O 1
ATOM 687 N N . ASP A 1 90 ? 0.571 -8.206 4.876 1.00 97.06 90 ASP A N 1
ATOM 688 C CA . ASP A 1 90 ? -0.057 -9.510 4.732 1.00 97.06 90 ASP A CA 1
ATOM 689 C C . ASP A 1 90 ? 0.902 -10.493 4.059 1.00 97.06 90 ASP A C 1
ATOM 691 O O . ASP A 1 90 ? 0.913 -10.675 2.842 1.00 97.06 90 ASP A O 1
ATOM 695 N N . SER A 1 91 ? 1.700 -11.162 4.888 1.00 92.19 91 SER A N 1
ATOM 696 C CA . SER A 1 91 ? 2.721 -12.108 4.423 1.00 92.19 91 SER A CA 1
ATOM 697 C C . SER A 1 91 ? 2.141 -13.425 3.883 1.00 92.19 91 SER A C 1
ATOM 699 O O . SER A 1 91 ? 2.901 -14.269 3.412 1.00 92.19 91 SER A O 1
ATOM 701 N N . SER A 1 92 ? 0.819 -13.631 3.958 1.00 96.38 92 SER A N 1
ATOM 702 C CA . SER A 1 92 ? 0.157 -14.813 3.388 1.00 96.38 92 SER A CA 1
ATOM 703 C C . SER A 1 92 ? -0.069 -14.695 1.877 1.00 96.38 92 SER A C 1
ATOM 705 O O . SER A 1 92 ? -0.220 -15.708 1.191 1.00 96.38 92 SER A O 1
ATOM 707 N N . ARG A 1 93 ? -0.069 -13.464 1.349 1.00 95.94 93 ARG A N 1
ATOM 708 C CA . ARG A 1 93 ? -0.245 -13.160 -0.072 1.00 95.94 93 ARG A CA 1
ATOM 709 C C . ARG A 1 93 ? 1.077 -12.720 -0.692 1.00 95.94 93 ARG A C 1
ATOM 711 O O . ARG A 1 93 ? 1.921 -12.100 -0.054 1.00 95.94 93 ARG A O 1
ATOM 718 N N . THR A 1 94 ? 1.253 -13.028 -1.972 1.00 94.75 94 THR A N 1
ATOM 719 C CA . THR A 1 94 ? 2.426 -12.589 -2.735 1.00 94.75 94 THR A CA 1
ATOM 720 C C . THR A 1 94 ? 2.167 -11.220 -3.352 1.00 94.75 94 THR A C 1
ATOM 722 O O . THR A 1 94 ? 1.118 -10.996 -3.957 1.00 94.75 94 THR A O 1
ATOM 725 N N . GLY A 1 95 ? 3.130 -10.312 -3.203 1.00 95.00 95 GLY A N 1
ATOM 726 C CA . GLY A 1 95 ? 3.133 -9.031 -3.902 1.00 95.00 95 GLY A CA 1
ATOM 727 C C . GLY A 1 95 ? 3.466 -9.148 -5.385 1.00 95.00 95 GLY A C 1
ATOM 728 O O . GLY A 1 95 ? 3.739 -10.232 -5.903 1.00 95.00 95 GLY A O 1
ATOM 729 N N . LYS A 1 96 ? 3.455 -8.013 -6.077 1.00 95.94 96 LYS A N 1
ATOM 730 C CA . LYS A 1 96 ? 3.818 -7.919 -7.495 1.00 95.94 96 LYS A CA 1
ATOM 731 C C . LYS A 1 96 ? 4.815 -6.793 -7.703 1.00 95.94 96 LYS A C 1
ATOM 733 O O . LYS A 1 96 ? 4.834 -5.819 -6.963 1.00 95.94 96 LYS A O 1
ATOM 738 N N . MET A 1 97 ? 5.639 -6.931 -8.729 1.00 96.12 97 MET A N 1
ATOM 739 C CA . MET A 1 97 ? 6.572 -5.899 -9.158 1.00 96.12 97 MET A CA 1
ATOM 740 C C . MET A 1 97 ? 6.382 -5.686 -10.650 1.00 96.12 97 MET A C 1
ATOM 742 O O . MET A 1 97 ? 6.384 -6.643 -11.425 1.00 96.12 97 MET A O 1
ATOM 746 N N . THR A 1 98 ? 6.200 -4.430 -11.028 1.00 94.62 98 THR A N 1
ATOM 747 C CA . THR A 1 98 ? 6.156 -3.977 -12.413 1.00 94.62 98 THR A CA 1
ATOM 748 C C . THR A 1 98 ? 7.309 -3.007 -12.652 1.00 94.62 98 THR A C 1
ATOM 750 O O . THR A 1 98 ? 8.057 -2.674 -11.735 1.00 94.62 98 THR A O 1
ATOM 753 N N . GLU A 1 99 ? 7.468 -2.545 -13.890 1.00 93.44 99 GLU A N 1
ATOM 754 C CA . GLU A 1 99 ? 8.445 -1.501 -14.210 1.00 93.44 99 GLU A CA 1
ATOM 755 C C . GLU A 1 99 ? 8.185 -0.213 -13.409 1.00 93.44 99 GLU A C 1
ATOM 757 O O . GLU A 1 99 ? 9.119 0.420 -12.920 1.00 93.44 99 GLU A O 1
ATOM 762 N N . LEU A 1 100 ? 6.911 0.136 -13.209 1.00 94.81 100 LEU A N 1
ATOM 763 C CA . LEU A 1 100 ? 6.501 1.416 -12.631 1.00 94.81 100 LEU A CA 1
ATOM 764 C C . LEU A 1 100 ? 6.101 1.330 -11.154 1.00 94.81 100 LEU A C 1
ATOM 766 O O . LEU A 1 100 ? 5.901 2.367 -10.527 1.00 94.81 100 LEU A O 1
ATOM 770 N N . SER A 1 101 ? 5.961 0.130 -10.583 1.00 96.38 101 SER A N 1
ATOM 771 C CA . SER A 1 101 ? 5.445 -0.013 -9.220 1.00 96.38 101 SER A CA 1
ATOM 772 C C . SER A 1 101 ? 5.851 -1.295 -8.500 1.00 96.38 101 SER A C 1
ATOM 774 O O . SER A 1 101 ? 6.103 -2.334 -9.117 1.00 96.38 101 SER A O 1
ATOM 776 N N . HIS A 1 102 ? 5.816 -1.240 -7.166 1.00 97.06 102 HIS A N 1
ATOM 777 C CA . HIS A 1 102 ? 5.802 -2.416 -6.293 1.00 97.06 102 HIS A CA 1
ATOM 778 C C . HIS A 1 102 ? 4.490 -2.490 -5.520 1.00 97.06 102 HIS A C 1
ATOM 780 O O . HIS A 1 102 ? 4.094 -1.536 -4.861 1.00 97.06 102 HIS A O 1
ATOM 786 N N . GLU A 1 103 ? 3.839 -3.643 -5.567 1.00 97.69 103 GLU A N 1
ATOM 787 C CA . GLU A 1 103 ? 2.581 -3.927 -4.891 1.00 97.69 103 GLU A CA 1
ATOM 788 C C . GLU A 1 103 ? 2.821 -4.880 -3.720 1.00 97.69 103 GLU A C 1
ATOM 790 O O . GLU A 1 103 ? 3.271 -6.014 -3.906 1.00 97.69 103 GLU A O 1
ATOM 795 N N . PHE A 1 104 ? 2.466 -4.441 -2.517 1.00 97.94 104 PHE A N 1
ATOM 796 C CA . PHE A 1 104 ? 2.580 -5.197 -1.276 1.00 97.94 104 PHE A CA 1
ATOM 797 C C . PHE A 1 104 ? 1.186 -5.484 -0.712 1.00 97.94 104 PHE A C 1
ATOM 799 O O . PHE A 1 104 ? 0.437 -4.546 -0.429 1.00 97.94 104 PHE A O 1
ATOM 806 N N . PRO A 1 105 ? 0.802 -6.752 -0.513 1.00 98.25 105 PRO A N 1
ATOM 807 C CA . PRO A 1 105 ? -0.446 -7.081 0.150 1.00 98.25 105 PRO A CA 1
ATOM 808 C C . PRO A 1 105 ? -0.429 -6.588 1.595 1.00 98.25 105 PRO A C 1
ATOM 810 O O . PRO A 1 105 ? 0.536 -6.797 2.331 1.00 98.25 105 PRO A O 1
ATOM 813 N N . VAL A 1 106 ? -1.505 -5.924 2.006 1.00 98.38 106 VAL A N 1
ATOM 814 C CA . VAL A 1 106 ? -1.641 -5.375 3.358 1.00 98.38 106 VAL A CA 1
ATOM 815 C C . VAL A 1 106 ? -3.015 -5.674 3.940 1.00 98.38 106 VAL A C 1
ATOM 817 O O . VAL A 1 106 ? -3.991 -5.867 3.207 1.00 98.38 106 VAL A O 1
ATOM 820 N N . ILE A 1 107 ? -3.085 -5.686 5.267 1.00 98.19 107 ILE A N 1
ATOM 821 C CA . ILE A 1 107 ? -4.328 -5.586 6.026 1.00 98.19 107 ILE A CA 1
ATOM 822 C C . ILE A 1 107 ? -4.427 -4.156 6.540 1.00 98.19 107 ILE A C 1
ATOM 824 O O . ILE A 1 107 ? -3.496 -3.628 7.147 1.00 98.19 107 ILE A O 1
ATOM 828 N N . VAL A 1 108 ? -5.563 -3.528 6.270 1.00 97.25 108 VAL A N 1
ATOM 829 C CA . VAL A 1 108 ? -5.838 -2.142 6.625 1.00 97.25 108 VAL A CA 1
ATOM 830 C C . VAL A 1 108 ? -6.948 -2.140 7.652 1.00 97.25 108 VAL A C 1
ATOM 832 O O . VAL A 1 108 ? -8.034 -2.643 7.374 1.00 97.25 108 VAL A O 1
ATOM 835 N N . THR A 1 109 ? -6.700 -1.571 8.826 1.00 97.12 109 THR A N 1
ATOM 836 C CA . THR A 1 109 ? -7.734 -1.429 9.853 1.00 97.12 109 THR A CA 1
ATOM 837 C C . THR A 1 109 ? -8.005 0.042 10.114 1.00 97.12 109 THR A C 1
ATOM 839 O O . THR A 1 109 ? -7.095 0.849 10.290 1.00 97.12 109 THR A O 1
ATOM 842 N N . THR A 1 110 ? -9.284 0.385 10.111 1.00 94.12 110 THR A N 1
ATOM 843 C CA . THR A 1 110 ? -9.825 1.687 10.496 1.00 94.12 110 THR A CA 1
ATOM 844 C C . THR A 1 110 ? -10.760 1.494 11.692 1.00 94.12 110 THR A C 1
ATOM 846 O O . THR A 1 110 ? -11.096 0.356 12.031 1.00 94.12 110 THR A O 1
ATOM 849 N N . PRO A 1 111 ? -1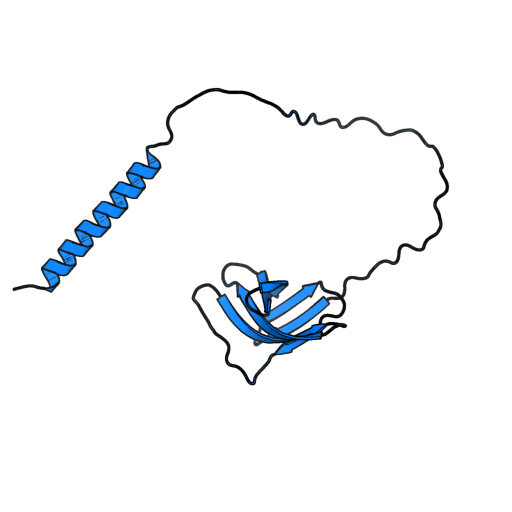1.264 2.568 12.326 1.00 93.06 111 PRO A N 1
ATOM 850 C CA . PRO A 1 111 ? -12.242 2.424 13.403 1.00 93.06 111 PRO A CA 1
ATOM 851 C C . PRO A 1 111 ? -13.545 1.721 12.985 1.00 93.06 111 PRO A C 1
ATOM 853 O O . PRO A 1 111 ? -14.282 1.262 13.852 1.00 93.06 111 PRO A O 1
ATOM 856 N N . SER A 1 112 ? -13.855 1.664 11.684 1.00 93.50 112 SER A N 1
ATOM 857 C CA . SER A 1 112 ? -15.104 1.097 11.165 1.00 93.50 112 SER A CA 1
ATOM 858 C C . SER A 1 112 ? -14.951 -0.267 10.492 1.00 93.50 112 SER A C 1
ATOM 860 O O . SER A 1 112 ? -15.953 -0.968 10.360 1.00 93.50 112 SER A O 1
ATOM 862 N N . ALA A 1 113 ? -13.751 -0.653 10.045 1.00 95.38 113 ALA A N 1
ATOM 863 C CA . ALA A 1 113 ? -13.560 -1.885 9.281 1.00 95.38 113 ALA A CA 1
ATOM 864 C C . ALA A 1 113 ? -12.108 -2.382 9.267 1.00 95.38 113 ALA A C 1
ATOM 866 O O . ALA A 1 113 ? -11.166 -1.604 9.410 1.00 95.38 113 ALA A O 1
ATOM 867 N N . THR A 1 114 ? -11.951 -3.672 8.970 1.00 97.69 114 THR A N 1
ATOM 868 C CA . THR A 1 114 ? -10.682 -4.292 8.569 1.00 97.69 114 THR A CA 1
ATOM 869 C C . THR A 1 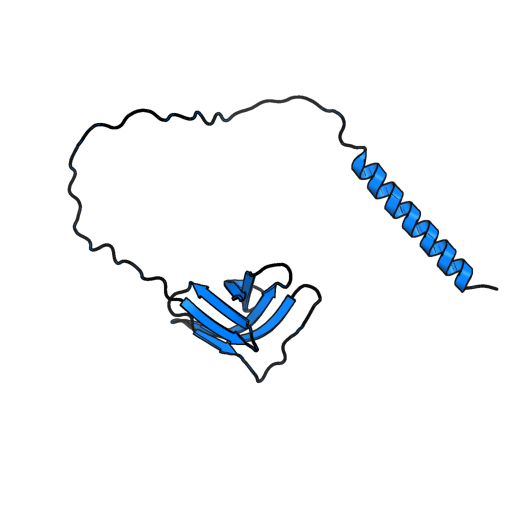114 ? -10.827 -4.818 7.146 1.00 97.69 114 THR A C 1
ATOM 871 O O . THR A 1 114 ? -11.760 -5.566 6.855 1.00 97.69 114 THR A O 1
ATOM 874 N N . LEU A 1 115 ? -9.928 -4.405 6.257 1.00 97.19 115 LEU A N 1
ATOM 875 C CA . LEU A 1 115 ? -10.008 -4.634 4.818 1.00 97.19 115 LEU A CA 1
ATOM 876 C C . LEU A 1 115 ? -8.695 -5.214 4.292 1.00 97.19 115 LEU A C 1
ATOM 878 O O . LEU A 1 115 ? -7.608 -4.851 4.745 1.00 97.19 115 LEU A O 1
ATOM 882 N N . ASN A 1 116 ? -8.801 -6.078 3.286 1.00 97.94 116 ASN A N 1
ATOM 883 C CA . ASN A 1 116 ? -7.647 -6.532 2.521 1.00 97.94 116 ASN A CA 1
ATOM 884 C C . ASN A 1 116 ? -7.315 -5.479 1.468 1.00 97.94 116 ASN A C 1
ATOM 886 O O . ASN A 1 116 ? -8.143 -5.180 0.612 1.00 97.94 116 ASN A O 1
ATOM 890 N N . GLY A 1 117 ? -6.102 -4.941 1.515 1.00 97.69 117 GLY A N 1
ATOM 891 C CA . GLY A 1 117 ? -5.631 -3.947 0.562 1.00 97.69 117 GLY A CA 1
ATOM 892 C C . GLY A 1 117 ? -4.349 -4.358 -0.146 1.00 97.69 117 GLY A C 1
ATOM 893 O O . GLY A 1 117 ? -3.752 -5.402 0.144 1.00 97.69 117 GLY A O 1
ATOM 894 N N . ILE A 1 118 ? -3.933 -3.494 -1.065 1.00 98.31 118 ILE A N 1
ATOM 895 C CA . ILE A 1 118 ? -2.637 -3.502 -1.735 1.00 98.31 118 ILE A CA 1
ATOM 896 C C . ILE A 1 118 ? -1.999 -2.130 -1.518 1.00 98.31 118 ILE A C 1
ATOM 898 O O . ILE A 1 118 ? -2.546 -1.112 -1.936 1.00 98.31 118 ILE A O 1
ATOM 902 N N . LEU A 1 119 ? -0.847 -2.100 -0.858 1.00 98.44 119 LEU A N 1
ATOM 903 C CA . LEU A 1 119 ? 0.019 -0.932 -0.787 1.00 98.44 119 LEU A CA 1
ATOM 904 C C . LEU A 1 119 ? 0.863 -0.886 -2.057 1.00 98.44 119 LEU A C 1
ATOM 906 O O . LEU A 1 119 ? 1.643 -1.798 -2.312 1.00 98.44 119 LEU A O 1
ATOM 910 N N . VAL A 1 120 ? 0.730 0.178 -2.833 1.00 98.06 120 VAL A N 1
ATOM 911 C CA . VAL A 1 120 ? 1.503 0.395 -4.049 1.00 98.06 120 VAL A CA 1
ATOM 912 C C . VAL A 1 120 ? 2.539 1.478 -3.808 1.00 98.06 120 VAL A C 1
ATOM 914 O O . VAL A 1 120 ? 2.211 2.601 -3.427 1.00 98.06 120 VAL A O 1
ATOM 917 N N . GLN A 1 121 ? 3.795 1.124 -4.030 1.00 97.56 121 GLN A N 1
ATOM 918 C CA . GLN A 1 121 ? 4.914 2.041 -4.161 1.00 97.56 121 GLN A CA 1
ATOM 919 C C . GLN A 1 121 ? 5.019 2.455 -5.631 1.00 97.56 121 GLN A C 1
ATOM 921 O O . GLN A 1 121 ? 5.160 1.580 -6.487 1.00 97.56 121 GLN A O 1
ATOM 926 N N . ASP A 1 122 ? 4.968 3.753 -5.925 1.00 94.56 122 ASP A N 1
ATOM 927 C CA . ASP A 1 122 ? 5.309 4.269 -7.254 1.00 94.56 122 ASP A CA 1
ATOM 928 C C . ASP A 1 122 ? 6.837 4.336 -7.389 1.00 94.56 122 ASP A C 1
ATOM 930 O O . ASP A 1 122 ? 7.515 4.826 -6.487 1.00 94.56 122 ASP A O 1
ATOM 934 N N . ASN A 1 123 ? 7.402 3.803 -8.472 1.00 92.31 123 ASN A N 1
ATOM 935 C CA . ASN A 1 123 ? 8.853 3.788 -8.678 1.00 92.31 123 ASN A CA 1
ATOM 936 C C . ASN A 1 123 ? 9.401 5.116 -9.226 1.00 92.31 123 ASN A C 1
ATOM 938 O O . ASN A 1 123 ? 10.612 5.333 -9.172 1.00 92.31 123 ASN A O 1
ATOM 942 N N . ASN A 1 124 ? 8.546 5.988 -9.764 1.00 93.25 124 ASN A N 1
ATOM 943 C CA . ASN A 1 124 ? 8.971 7.233 -10.406 1.00 93.25 124 ASN A CA 1
ATOM 944 C C . ASN A 1 124 ? 9.153 8.382 -9.412 1.00 93.25 124 ASN A C 1
ATOM 946 O O . ASN A 1 124 ? 9.889 9.330 -9.689 1.00 93.25 124 ASN A O 1
ATOM 950 N N . ASP A 1 125 ? 8.476 8.315 -8.270 1.00 92.69 125 ASP A N 1
ATOM 951 C CA . ASP A 1 125 ? 8.509 9.339 -7.239 1.00 92.69 125 ASP A CA 1
ATOM 952 C C . ASP A 1 125 ? 8.427 8.726 -5.828 1.00 92.69 125 ASP A C 1
ATOM 954 O O . ASP A 1 125 ? 8.496 7.515 -5.639 1.00 92.69 125 ASP A O 1
ATOM 958 N N . ASN A 1 126 ? 8.338 9.575 -4.803 1.00 95.75 126 ASN A N 1
ATOM 959 C CA . ASN A 1 126 ? 8.229 9.153 -3.406 1.00 95.75 126 ASN A CA 1
ATOM 960 C C . ASN A 1 126 ? 6.774 8.939 -2.953 1.00 95.75 126 ASN A C 1
ATOM 962 O O . ASN A 1 126 ? 6.515 8.930 -1.746 1.00 95.75 126 ASN A O 1
ATOM 966 N N . ASN A 1 127 ? 5.817 8.797 -3.875 1.00 97.44 127 ASN A N 1
ATOM 967 C CA . ASN A 1 127 ? 4.415 8.589 -3.542 1.00 97.44 127 ASN A CA 1
ATOM 968 C C . ASN A 1 127 ? 4.089 7.104 -3.374 1.00 97.44 127 ASN A C 1
ATOM 970 O O . ASN A 1 127 ? 4.636 6.208 -4.017 1.00 97.44 127 ASN A O 1
ATOM 974 N N . CYS A 1 128 ? 3.142 6.838 -2.485 1.00 98.12 128 CYS A N 1
ATOM 975 C CA . CYS A 1 128 ? 2.535 5.527 -2.344 1.00 98.12 128 CYS A CA 1
ATOM 976 C C . CYS A 1 128 ? 1.029 5.660 -2.124 1.00 98.12 128 CYS A C 1
ATOM 978 O O . CYS A 1 128 ? 0.510 6.724 -1.767 1.00 98.12 128 CYS A O 1
ATOM 980 N N . TYR A 1 129 ? 0.303 4.577 -2.357 1.00 98.00 129 TYR A N 1
ATOM 981 C CA . TYR A 1 129 ? -1.141 4.546 -2.184 1.00 98.00 129 TYR A CA 1
ATOM 982 C C . TYR A 1 129 ? -1.606 3.180 -1.702 1.00 98.00 129 TYR A C 1
ATOM 984 O O . TYR A 1 129 ? -0.966 2.168 -1.954 1.00 98.00 129 TYR A O 1
ATOM 992 N N . ILE A 1 130 ? -2.725 3.151 -0.988 1.00 98.31 130 ILE A N 1
ATOM 993 C CA . ILE A 1 130 ? -3.383 1.909 -0.586 1.00 98.31 130 ILE A CA 1
ATOM 994 C C . ILE A 1 130 ? -4.647 1.769 -1.417 1.00 98.31 130 ILE A C 1
ATOM 996 O O . ILE A 1 130 ? -5.522 2.641 -1.376 1.00 98.31 130 ILE A O 1
ATOM 1000 N N . MET A 1 131 ? -4.727 0.662 -2.148 1.00 97.88 131 MET A N 1
ATOM 1001 C CA . MET A 1 131 ? -5.905 0.262 -2.899 1.00 97.88 131 MET A CA 1
ATOM 1002 C C . MET A 1 131 ? -6.684 -0.812 -2.150 1.00 97.88 131 MET A C 1
ATOM 1004 O O . MET A 1 131 ? -6.094 -1.749 -1.614 1.00 97.88 131 MET A O 1
ATOM 1008 N N . VAL A 1 132 ? -8.005 -0.693 -2.150 1.00 96.50 132 VAL A N 1
ATOM 1009 C CA . VAL A 1 132 ? -8.946 -1.737 -1.729 1.00 96.50 132 VAL A CA 1
ATOM 1010 C C . VAL A 1 132 ? -9.984 -1.848 -2.835 1.00 96.50 132 VAL A C 1
ATOM 1012 O O . VAL A 1 132 ? -10.471 -0.820 -3.298 1.00 96.50 132 VAL A O 1
ATOM 1015 N N . ASP A 1 133 ? -10.275 -3.069 -3.286 1.00 94.44 133 ASP A N 1
ATOM 1016 C CA . ASP A 1 133 ? -11.226 -3.336 -4.376 1.00 94.44 133 ASP A CA 1
ATOM 1017 C C . ASP A 1 133 ? -10.995 -2.439 -5.614 1.00 94.44 133 ASP A C 1
ATOM 1019 O O . ASP A 1 133 ? -11.908 -1.792 -6.123 1.00 94.44 133 ASP A O 1
ATOM 1023 N N . ASP A 1 134 ? -9.734 -2.354 -6.060 1.00 92.94 134 ASP A N 1
ATOM 1024 C CA . ASP A 1 134 ? -9.261 -1.540 -7.196 1.00 92.94 134 ASP A CA 1
ATOM 1025 C C . ASP A 1 134 ? -9.475 -0.016 -7.065 1.00 92.94 134 ASP A C 1
ATOM 1027 O O . ASP A 1 134 ? -9.281 0.740 -8.020 1.00 92.94 134 ASP A O 1
ATOM 1031 N N . GLN A 1 135 ? -9.814 0.475 -5.869 1.00 96.88 135 GLN A N 1
ATOM 1032 C CA . GLN A 1 135 ? -9.959 1.900 -5.576 1.00 96.88 135 GLN A CA 1
ATOM 1033 C C . GLN A 1 135 ? -8.860 2.403 -4.646 1.00 96.88 135 GLN A C 1
ATOM 1035 O O . GLN A 1 135 ? -8.593 1.821 -3.598 1.00 96.88 135 GLN A O 1
ATOM 1040 N N . THR A 1 136 ? -8.253 3.541 -4.991 1.00 97.06 136 THR A N 1
ATOM 1041 C CA . THR A 1 136 ? -7.318 4.231 -4.092 1.00 97.06 136 THR A CA 1
ATOM 1042 C C . THR A 1 136 ? -8.081 4.856 -2.927 1.00 97.06 136 THR A C 1
ATOM 1044 O O . THR A 1 136 ? -8.839 5.803 -3.129 1.00 97.06 136 THR A O 1
ATOM 1047 N N . LEU A 1 137 ? -7.838 4.369 -1.709 1.00 95.94 137 LEU A N 1
ATOM 1048 C CA . LEU A 1 137 ? -8.444 4.912 -0.489 1.00 95.94 137 LEU A CA 1
ATOM 1049 C C . LEU A 1 137 ? -7.517 5.868 0.256 1.00 95.94 137 LEU A C 1
ATOM 1051 O O . LEU A 1 137 ? -7.970 6.872 0.802 1.00 95.94 137 LEU A O 1
ATOM 1055 N N . TYR A 1 138 ? -6.218 5.572 0.271 1.00 96.81 138 TYR A N 1
ATOM 1056 C CA . TYR A 1 138 ? -5.238 6.366 1.007 1.00 96.81 138 TYR A CA 1
ATOM 1057 C C . TYR A 1 138 ? -4.047 6.703 0.128 1.00 96.81 138 TYR A C 1
ATOM 1059 O O . TYR A 1 138 ? -3.597 5.882 -0.668 1.00 96.81 138 TYR A O 1
ATOM 1067 N N . ARG A 1 139 ? -3.527 7.917 0.305 1.00 97.25 139 ARG A N 1
ATOM 1068 C CA . ARG A 1 139 ? -2.304 8.406 -0.331 1.00 97.25 139 ARG A CA 1
ATOM 1069 C C . ARG A 1 139 ? -1.282 8.721 0.749 1.00 97.25 139 ARG A C 1
ATOM 1071 O O . ARG A 1 139 ? -1.636 9.250 1.804 1.00 97.25 139 ARG A O 1
ATOM 1078 N N . GLY A 1 140 ? -0.036 8.380 0.480 1.00 97.19 140 GLY A N 1
ATOM 1079 C CA . GLY A 1 140 ? 1.072 8.541 1.401 1.00 97.19 140 GLY A CA 1
ATOM 1080 C C . GLY A 1 140 ? 2.373 8.785 0.660 1.00 97.19 140 GLY A C 1
ATOM 1081 O O . GLY A 1 140 ? 2.402 8.945 -0.561 1.00 97.19 140 GLY A O 1
ATOM 1082 N N . THR A 1 141 ? 3.455 8.803 1.425 1.00 97.94 141 THR A N 1
ATOM 1083 C CA . THR A 1 141 ? 4.813 8.892 0.894 1.00 97.94 141 THR A CA 1
ATOM 1084 C C . THR A 1 141 ? 5.681 7.776 1.445 1.00 97.94 141 THR A C 1
ATOM 1086 O O . THR A 1 141 ? 5.329 7.127 2.434 1.00 97.94 141 THR A O 1
ATOM 1089 N N . TYR A 1 142 ? 6.819 7.534 0.804 1.00 97.44 142 TYR A N 1
ATOM 1090 C CA . TYR A 1 142 ? 7.800 6.574 1.288 1.00 97.44 142 TYR A CA 1
ATOM 1091 C C . TYR A 1 142 ? 9.239 7.082 1.146 1.00 97.44 142 TYR A C 1
ATOM 1093 O O . TYR A 1 142 ? 9.538 7.948 0.319 1.00 97.44 142 TYR A O 1
ATOM 1101 N N . GLN A 1 143 ? 10.127 6.534 1.977 1.00 94.31 143 GLN A N 1
ATOM 1102 C CA . GLN A 1 143 ? 11.568 6.814 2.003 1.00 94.31 143 GLN A CA 1
ATOM 1103 C C . GLN A 1 143 ? 12.363 5.510 2.002 1.00 94.31 143 GLN A C 1
ATOM 1105 O O . GLN A 1 143 ? 11.936 4.570 2.710 1.00 94.31 143 GLN A O 1
#